Protein AF-A0A955YND8-F1 (afdb_monomer_lite)

Radius of gyration: 29.22 Å; chains: 1; bounding box: 92×53×38 Å

pLDDT: mean 75.86, std 12.61, range [53.62, 92.12]

Secondary structure (DSSP, 8-state):
-HHHHHHHHHTGGG----------TTSEEE-TTT--EEE-STT----------GGGSSTT-------PPP-

Structure (mmCIF, N/CA/C/O backbone):
data_AF-A0A955YND8-F1
#
_entry.id   AF-A0A955YND8-F1
#
loop_
_atom_site.group_PDB
_atom_site.id
_atom_site.type_symbol
_atom_site.label_atom_id
_atom_site.label_alt_id
_atom_site.label_comp_id
_atom_site.label_asym_id
_atom_site.label_entity_id
_atom_site.label_seq_id
_atom_site.pdbx_PDB_ins_code
_atom_site.Cartn_x
_atom_site.Cartn_y
_atom_site.Cartn_z
_atom_site.occupancy
_atom_site.B_iso_or_equiv
_atom_site.auth_seq_id
_atom_site.auth_comp_id
_atom_site.auth_asym_id
_atom_site.auth_atom_id
_atom_site.pdbx_PDB_model_num
ATOM 1 N N . MET A 1 1 ? -40.695 -5.967 28.409 1.00 66.69 1 MET A N 1
ATOM 2 C CA . MET A 1 1 ? -40.299 -5.917 26.981 1.00 66.69 1 MET A CA 1
ATOM 3 C C . MET A 1 1 ? -38.847 -5.474 26.757 1.00 66.69 1 MET A C 1
ATOM 5 O O . MET A 1 1 ? -38.198 -6.042 25.893 1.00 66.69 1 MET A O 1
ATOM 9 N N . GLY A 1 2 ? -38.293 -4.533 27.537 1.00 83.81 2 GLY A N 1
ATOM 10 C CA . GLY A 1 2 ? -36.946 -3.985 27.281 1.00 83.81 2 GLY A CA 1
ATOM 11 C C . GLY A 1 2 ? -35.769 -4.968 27.370 1.00 83.81 2 GLY A C 1
ATOM 12 O O . GLY A 1 2 ? -34.794 -4.805 26.651 1.00 83.81 2 GLY A O 1
ATOM 13 N N . ARG A 1 3 ? -35.860 -6.026 28.190 1.00 85.81 3 ARG A N 1
ATOM 14 C CA . ARG A 1 3 ? -34.784 -7.030 28.319 1.00 85.81 3 ARG A CA 1
ATOM 15 C C . ARG A 1 3 ? -34.584 -7.869 27.055 1.00 85.81 3 ARG A C 1
ATOM 17 O O . ARG A 1 3 ? -33.451 -8.095 26.655 1.00 85.81 3 ARG A O 1
ATOM 24 N N . LEU A 1 4 ? -35.674 -8.291 26.416 1.00 86.81 4 LEU A N 1
ATOM 25 C CA . LEU A 1 4 ? -35.614 -9.028 25.150 1.00 86.81 4 LEU A CA 1
ATOM 26 C C . LEU A 1 4 ? -35.107 -8.133 24.017 1.00 86.81 4 LEU A C 1
ATOM 28 O O . LEU A 1 4 ? -34.272 -8.562 23.229 1.00 86.81 4 LEU A O 1
ATOM 32 N N . LEU A 1 5 ? -35.551 -6.873 23.995 1.00 88.62 5 LEU A N 1
ATOM 33 C CA . LEU A 1 5 ? -35.054 -5.869 23.056 1.00 88.62 5 LEU A CA 1
ATOM 34 C C . LEU A 1 5 ? -33.535 -5.675 23.208 1.00 88.62 5 LEU A C 1
ATOM 36 O O . LEU A 1 5 ? -32.805 -5.707 22.228 1.00 88.62 5 LEU A O 1
ATOM 40 N N . PHE A 1 6 ? -33.047 -5.544 24.443 1.00 88.56 6 PHE A N 1
ATOM 41 C CA . PHE A 1 6 ? -31.625 -5.363 24.732 1.00 88.56 6 PHE A CA 1
ATOM 42 C C . PHE A 1 6 ? -30.765 -6.540 24.244 1.00 88.56 6 PHE A C 1
ATOM 44 O O . PHE A 1 6 ? -29.747 -6.325 23.592 1.00 88.56 6 PHE A O 1
ATOM 51 N N . VAL A 1 7 ? -31.205 -7.780 24.491 1.00 89.06 7 VAL A N 1
ATOM 52 C CA . VAL A 1 7 ? -30.520 -8.990 23.998 1.00 89.06 7 VAL A CA 1
ATOM 53 C C . VAL A 1 7 ? -30.495 -9.032 22.466 1.00 89.06 7 VAL A C 1
ATOM 55 O O . VAL A 1 7 ? -29.482 -9.407 21.883 1.00 89.06 7 VAL A O 1
ATOM 58 N N . PHE A 1 8 ? -31.574 -8.599 21.810 1.00 86.75 8 PHE A N 1
ATOM 59 C CA . PHE A 1 8 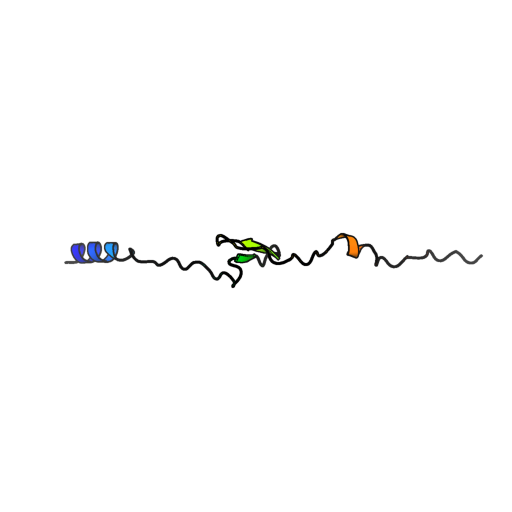? -31.652 -8.551 20.351 1.00 86.75 8 PHE A CA 1
ATOM 60 C C . PHE A 1 8 ? -30.668 -7.539 19.740 1.00 86.75 8 PHE A C 1
ATOM 62 O O . PHE A 1 8 ? -30.002 -7.856 18.759 1.00 86.75 8 PHE A O 1
ATOM 69 N N . LEU A 1 9 ? -30.510 -6.351 20.341 1.00 86.69 9 LEU A N 1
ATOM 70 C CA . LEU A 1 9 ? -29.551 -5.347 19.856 1.00 86.69 9 LEU A CA 1
ATOM 71 C C . LEU A 1 9 ? -28.085 -5.796 19.985 1.00 86.69 9 LEU A C 1
ATOM 73 O O . LEU A 1 9 ? -27.265 -5.460 19.135 1.00 86.69 9 LEU A O 1
ATOM 77 N N . LEU A 1 10 ? -27.753 -6.572 21.019 1.00 85.44 10 LEU A N 1
ATOM 78 C CA . LEU A 1 10 ? -26.400 -7.103 21.232 1.00 85.44 10 LEU A CA 1
ATOM 79 C C . LEU A 1 10 ? -25.985 -8.155 20.192 1.00 85.44 10 LEU A C 1
ATOM 81 O O . LEU A 1 10 ? -24.792 -8.358 19.981 1.00 85.44 10 LEU A O 1
ATOM 85 N N . ALA A 1 11 ? -26.943 -8.806 19.529 1.00 82.38 11 ALA A N 1
ATOM 86 C CA . ALA A 1 11 ? -26.680 -9.846 18.534 1.00 82.38 11 ALA A CA 1
ATOM 87 C C . ALA A 1 11 ? -26.389 -9.303 17.116 1.00 82.38 11 ALA A C 1
ATOM 89 O O . ALA A 1 11 ? -26.018 -10.069 16.230 1.00 82.38 11 ALA A O 1
ATOM 90 N N . LEU A 1 12 ? -26.533 -7.992 16.886 1.00 79.25 12 LEU A N 1
ATOM 91 C CA . LEU A 1 12 ? -26.410 -7.360 15.565 1.00 79.25 12 LEU A CA 1
ATOM 92 C C . LEU A 1 12 ? -24.990 -7.226 14.963 1.00 79.25 12 LEU A C 1
ATOM 94 O O . LEU A 1 12 ? -24.907 -7.180 13.736 1.00 79.25 12 LEU A O 1
ATOM 98 N N . PRO A 1 13 ? -23.861 -7.150 15.702 1.00 77.31 13 PRO A N 1
ATOM 99 C CA . PRO A 1 13 ? -22.592 -6.718 15.100 1.00 77.31 13 PRO A CA 1
ATOM 100 C C . PRO A 1 13 ? -21.842 -7.809 14.307 1.00 77.31 13 PRO A C 1
ATOM 102 O O . PRO A 1 13 ? -20.658 -7.657 14.020 1.00 77.31 13 PRO A O 1
ATOM 105 N N . ALA A 1 14 ? -22.495 -8.907 13.918 1.00 70.00 14 ALA A N 1
ATOM 106 C CA . ALA A 1 14 ? -21.836 -10.073 13.323 1.00 70.00 14 ALA A CA 1
ATOM 107 C C . ALA A 1 14 ? -21.335 -9.880 11.873 1.00 70.00 14 ALA A C 1
ATOM 109 O O . ALA A 1 14 ? -20.639 -10.749 11.351 1.00 70.00 14 ALA A O 1
ATOM 110 N N . SER A 1 15 ? -21.659 -8.766 11.209 1.00 69.25 15 SER A N 1
ATOM 111 C CA . SER A 1 15 ? -21.363 -8.557 9.784 1.00 69.25 15 SER A CA 1
ATOM 112 C C . SER A 1 15 ? -20.641 -7.235 9.512 1.00 69.25 15 SER A C 1
ATOM 114 O O . SER A 1 15 ? -21.103 -6.409 8.727 1.00 69.25 15 SER A O 1
ATOM 116 N N . ALA A 1 16 ? -19.496 -7.015 10.156 1.00 71.94 16 ALA A N 1
ATOM 117 C CA . ALA A 1 16 ? -18.559 -5.984 9.721 1.00 71.94 16 ALA A CA 1
A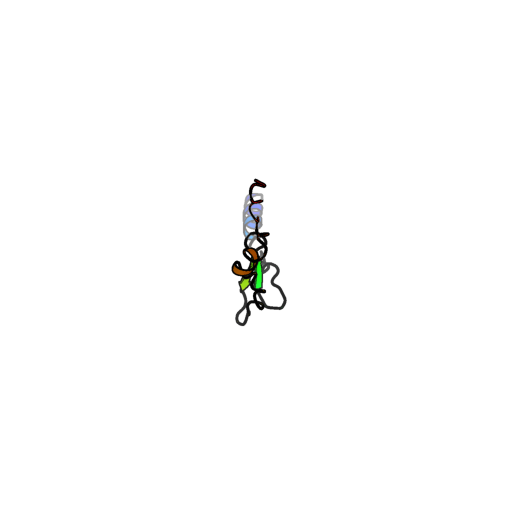TOM 118 C C . ALA A 1 16 ? -17.599 -6.594 8.688 1.00 71.94 16 ALA A C 1
ATOM 120 O O . ALA A 1 16 ? -16.652 -7.300 9.036 1.00 71.94 16 ALA A O 1
ATOM 121 N N . ALA A 1 17 ? -17.857 -6.353 7.401 1.00 73.19 17 ALA A N 1
ATOM 122 C CA . ALA A 1 17 ? -16.927 -6.726 6.343 1.00 73.19 17 ALA A CA 1
ATOM 123 C C . ALA A 1 17 ? -15.694 -5.818 6.434 1.00 73.19 17 ALA A C 1
ATOM 125 O O . ALA A 1 17 ? -15.735 -4.654 6.039 1.00 73.19 17 ALA A O 1
ATOM 126 N N . ALA A 1 18 ? -14.594 -6.338 6.978 1.00 69.88 18 ALA A N 1
ATOM 127 C CA . ALA A 1 18 ? -13.318 -5.638 6.952 1.00 69.88 18 ALA A CA 1
ATOM 128 C C . ALA A 1 18 ? -12.866 -5.502 5.490 1.00 69.88 18 ALA A C 1
ATOM 130 O O . ALA A 1 18 ? -12.375 -6.457 4.881 1.00 69.88 18 ALA A O 1
ATOM 131 N N . HIS A 1 19 ? -13.067 -4.323 4.898 1.00 69.62 19 HIS A N 1
ATOM 132 C CA . HIS A 1 19 ? -12.514 -4.021 3.586 1.00 69.62 19 HIS A CA 1
ATOM 133 C C . HIS A 1 19 ? -10.991 -4.120 3.674 1.00 69.62 19 HIS A C 1
ATOM 135 O O . HIS A 1 19 ? -10.363 -3.511 4.542 1.00 69.62 19 HIS A O 1
ATOM 141 N N . ARG A 1 20 ? -10.383 -4.898 2.773 1.00 66.38 20 ARG A N 1
ATOM 142 C CA . ARG A 1 20 ? -8.932 -4.850 2.589 1.00 66.38 20 ARG A CA 1
ATOM 143 C C . ARG A 1 20 ? -8.638 -3.442 2.072 1.00 66.38 20 ARG A C 1
ATOM 145 O O . ARG A 1 20 ? -9.122 -3.101 0.997 1.00 66.38 20 ARG A O 1
ATOM 152 N N . GLY A 1 21 ? -7.974 -2.609 2.873 1.00 71.56 21 GLY A N 1
ATOM 153 C CA . GLY A 1 21 ? -7.639 -1.230 2.506 1.00 71.56 21 GLY A CA 1
ATOM 154 C C . GLY A 1 21 ? -7.024 -1.151 1.107 1.00 71.56 21 GLY A C 1
ATOM 155 O O . GLY A 1 21 ? -6.430 -2.125 0.647 1.00 71.56 21 GLY A O 1
ATOM 156 N N . GLY A 1 22 ? -7.231 -0.023 0.422 1.00 80.44 22 GLY A N 1
ATOM 157 C CA . GLY A 1 22 ? -6.903 0.163 -0.994 1.00 80.44 22 GLY A CA 1
ATOM 158 C C . GLY A 1 22 ? -5.476 -0.261 -1.341 1.00 80.44 22 GLY A C 1
ATOM 159 O O . GLY A 1 22 ? -4.523 0.447 -1.029 1.00 80.44 22 GLY A O 1
ATOM 160 N N . LEU A 1 23 ? -5.363 -1.424 -1.981 1.00 87.19 23 LEU A N 1
ATOM 161 C CA . LEU A 1 23 ? -4.155 -1.893 -2.648 1.00 87.19 23 LEU A CA 1
ATOM 162 C C . LEU A 1 23 ? -4.184 -1.392 -4.090 1.00 87.19 23 LEU A C 1
ATOM 164 O O . LEU A 1 23 ? -5.263 -1.239 -4.665 1.00 87.19 23 LEU A O 1
ATOM 168 N N . ASP A 1 24 ? -3.014 -1.186 -4.671 1.00 88.19 24 ASP A N 1
ATOM 169 C CA . ASP A 1 24 ? -2.883 -0.931 -6.101 1.00 88.19 24 ASP A CA 1
ATOM 170 C C . ASP A 1 24 ? -3.053 -2.213 -6.944 1.00 88.19 24 ASP A C 1
ATOM 172 O O . ASP A 1 24 ? -3.261 -3.323 -6.433 1.00 88.19 24 ASP A O 1
ATOM 176 N N . ASP A 1 25 ? -2.927 -2.056 -8.262 1.00 86.75 25 ASP A N 1
ATOM 177 C CA . ASP A 1 25 ? -3.018 -3.151 -9.232 1.00 86.75 25 ASP A CA 1
ATOM 178 C C . ASP A 1 25 ? -1.876 -4.175 -9.100 1.00 86.75 25 ASP A C 1
ATOM 180 O O . ASP A 1 25 ? -2.012 -5.317 -9.540 1.00 86.75 25 ASP A O 1
ATOM 184 N N . GLN A 1 26 ? -0.764 -3.799 -8.459 1.00 89.44 26 GLN A N 1
ATOM 185 C CA . GLN A 1 26 ? 0.370 -4.684 -8.174 1.00 89.44 26 GLN A CA 1
ATOM 186 C C . GLN A 1 26 ? 0.167 -5.488 -6.875 1.00 89.44 26 GLN A C 1
ATOM 188 O O . GLN A 1 26 ? 0.909 -6.433 -6.599 1.00 89.44 26 GLN A O 1
ATOM 193 N N . GLY A 1 27 ? -0.871 -5.177 -6.091 1.00 90.00 27 GLY A N 1
ATOM 194 C CA . GLY A 1 27 ? -1.242 -5.904 -4.879 1.00 90.00 27 GLY A CA 1
ATOM 195 C C . GLY A 1 27 ? -0.540 -5.430 -3.604 1.00 90.00 27 GLY A C 1
ATOM 196 O O . GLY A 1 27 ? -0.503 -6.185 -2.620 1.00 90.00 27 GLY A O 1
ATOM 197 N N . GLY A 1 28 ? -0.007 -4.209 -3.607 1.00 92.12 28 GLY A N 1
ATOM 198 C CA . GLY A 1 28 ? 0.633 -3.552 -2.466 1.00 92.12 28 GLY A CA 1
ATOM 199 C C . GLY A 1 28 ? 0.177 -2.099 -2.289 1.00 92.12 28 GLY A C 1
ATOM 200 O O . GLY A 1 28 ? -0.903 -1.726 -2.744 1.00 92.12 28 GLY A O 1
ATOM 201 N N . HIS A 1 29 ? 0.961 -1.296 -1.565 1.00 91.94 29 HIS A N 1
ATOM 202 C CA . HIS A 1 29 ? 0.748 0.148 -1.395 1.00 91.94 29 HIS A CA 1
ATOM 203 C C . HIS A 1 29 ? 2.046 0.878 -0.998 1.00 91.94 29 HIS A C 1
ATOM 205 O O . HIS A 1 29 ? 2.963 0.263 -0.456 1.00 91.94 29 HIS A O 1
ATOM 211 N N . HIS A 1 30 ? 2.107 2.196 -1.223 1.00 90.25 30 HIS A N 1
ATOM 212 C CA . HIS A 1 30 ? 3.194 3.060 -0.738 1.00 90.25 30 HIS A CA 1
ATOM 213 C C . HIS A 1 30 ? 2.876 3.650 0.649 1.00 90.25 30 HIS A C 1
ATOM 215 O O . HIS A 1 30 ? 1.812 4.253 0.829 1.00 90.25 30 HIS A O 1
ATOM 221 N N . ASP A 1 31 ? 3.805 3.549 1.608 1.00 89.38 31 ASP A N 1
ATOM 222 C CA . ASP A 1 31 ? 3.744 4.321 2.857 1.00 89.38 31 ASP A CA 1
ATOM 223 C C . ASP A 1 31 ? 4.217 5.755 2.581 1.00 89.38 31 ASP A C 1
ATOM 225 O O . ASP A 1 31 ? 5.343 6.001 2.152 1.00 89.38 31 ASP A O 1
ATOM 229 N N . ARG A 1 32 ? 3.339 6.730 2.829 1.00 85.56 32 ARG A N 1
ATOM 230 C CA . ARG A 1 32 ? 3.616 8.153 2.578 1.00 85.56 32 ARG A CA 1
ATOM 231 C C . ARG A 1 32 ? 4.668 8.751 3.513 1.00 85.56 32 ARG A C 1
ATOM 233 O O . ARG A 1 32 ? 5.196 9.810 3.201 1.00 85.56 32 AR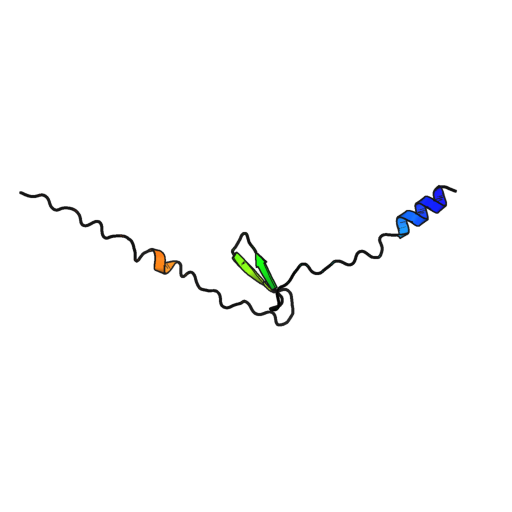G A O 1
ATOM 240 N N . ARG A 1 33 ? 4.933 8.129 4.664 1.00 86.12 33 ARG A N 1
ATOM 241 C CA . ARG A 1 33 ? 5.920 8.609 5.640 1.00 86.12 33 ARG A CA 1
ATOM 242 C C . ARG A 1 33 ? 7.327 8.168 5.272 1.00 86.12 33 ARG A C 1
ATOM 244 O O . ARG A 1 33 ? 8.248 8.963 5.392 1.00 86.12 33 ARG A O 1
ATOM 251 N N . THR A 1 34 ? 7.486 6.914 4.854 1.00 86.12 34 THR A N 1
ATOM 252 C CA . THR A 1 34 ? 8.803 6.327 4.555 1.00 86.12 34 THR A CA 1
ATOM 253 C C . THR A 1 34 ? 9.128 6.322 3.065 1.00 86.12 34 THR A C 1
ATOM 255 O O . THR A 1 34 ? 10.289 6.210 2.693 1.00 86.12 34 THR A O 1
ATOM 258 N N . GLY A 1 35 ? 8.116 6.429 2.200 1.00 87.31 35 GLY A N 1
ATOM 259 C CA . GLY A 1 35 ? 8.251 6.237 0.757 1.00 87.31 35 GLY A CA 1
ATOM 260 C C . GLY A 1 35 ? 8.369 4.766 0.342 1.00 87.31 35 GLY A C 1
ATOM 261 O O . GLY A 1 35 ? 8.484 4.478 -0.850 1.00 87.31 35 GLY A O 1
ATOM 262 N N . GLU A 1 36 ? 8.327 3.823 1.288 1.00 87.25 36 GLU A N 1
ATOM 263 C CA . GLU A 1 36 ? 8.500 2.400 1.005 1.00 87.25 36 GLU A CA 1
ATOM 264 C C . GLU A 1 36 ? 7.240 1.747 0.434 1.00 87.25 36 GLU A C 1
ATOM 266 O O . GLU A 1 36 ? 6.112 2.168 0.687 1.00 87.25 36 GLU A O 1
ATOM 271 N N . TYR A 1 37 ? 7.448 0.674 -0.331 1.00 91.38 37 TYR A N 1
ATOM 272 C CA . TYR A 1 37 ? 6.376 -0.114 -0.923 1.00 91.38 37 TYR A CA 1
ATOM 273 C C . TYR A 1 37 ? 6.141 -1.426 -0.167 1.00 91.38 37 TYR A C 1
ATOM 275 O O . TYR A 1 37 ? 7.044 -2.266 -0.064 1.00 91.38 37 TYR A O 1
ATOM 283 N N . HIS A 1 38 ? 4.908 -1.633 0.300 1.00 90.00 38 HIS A N 1
ATOM 284 C CA . HIS A 1 38 ? 4.490 -2.789 1.090 1.00 90.00 38 HIS A CA 1
ATOM 285 C C . HIS A 1 38 ? 3.547 -3.707 0.307 1.00 90.00 38 HIS A C 1
ATOM 287 O O . HIS A 1 38 ? 2.440 -3.327 -0.075 1.00 90.00 38 HIS A O 1
ATOM 293 N N . CYS A 1 39 ? 3.966 -4.956 0.123 1.00 91.50 39 CYS A N 1
ATOM 294 C CA . CYS A 1 39 ? 3.192 -5.989 -0.558 1.00 91.50 39 CYS A CA 1
ATOM 295 C C . CYS A 1 39 ? 2.223 -6.720 0.383 1.00 91.50 39 CYS A C 1
ATOM 297 O O . CYS A 1 39 ? 2.628 -7.163 1.454 1.00 91.50 39 CYS A O 1
ATOM 299 N N . HIS A 1 40 ? 0.969 -6.925 -0.045 1.00 90.06 40 HIS A N 1
ATOM 300 C CA . HIS A 1 40 ? -0.046 -7.650 0.741 1.00 90.06 40 HIS A CA 1
ATOM 301 C C . HIS A 1 40 ? -0.626 -8.888 0.050 1.00 90.06 40 HIS A C 1
ATOM 303 O O . HIS A 1 40 ? -1.150 -9.774 0.728 1.00 90.06 40 HIS A O 1
ATOM 309 N N . ARG A 1 41 ? -0.579 -8.964 -1.286 1.00 87.44 41 ARG A N 1
ATOM 310 C CA . ARG A 1 41 ? -1.062 -10.130 -2.044 1.00 87.44 41 ARG A CA 1
ATOM 311 C C . ARG A 1 41 ? 0.075 -11.090 -2.385 1.00 87.44 41 ARG A C 1
ATOM 313 O O . ARG A 1 41 ? 1.201 -10.671 -2.649 1.00 87.44 41 ARG A O 1
ATOM 320 N N . ALA A 1 42 ? -0.244 -12.383 -2.439 1.00 85.81 42 ALA A N 1
ATOM 321 C CA . ALA A 1 42 ? 0.652 -13.375 -3.022 1.00 85.81 42 ALA A CA 1
ATOM 322 C C . ALA A 1 42 ? 0.911 -13.014 -4.494 1.00 85.81 42 ALA A C 1
ATOM 324 O O . ALA A 1 42 ? -0.031 -12.754 -5.240 1.00 85.81 42 ALA A O 1
ATOM 325 N N . GLY A 1 43 ? 2.183 -12.953 -4.891 1.00 84.06 43 GLY A N 1
ATOM 326 C CA . GLY A 1 43 ? 2.590 -12.511 -6.228 1.00 84.06 43 GLY A CA 1
ATOM 327 C C . GLY A 1 43 ? 2.780 -10.999 -6.383 1.00 84.06 43 GLY A C 1
ATOM 328 O O . GLY A 1 43 ? 3.147 -10.565 -7.472 1.00 84.06 43 GLY A O 1
ATOM 329 N N . CYS A 1 44 ? 2.591 -10.210 -5.320 1.00 90.25 44 CYS A N 1
ATOM 330 C CA . CYS A 1 44 ? 2.959 -8.799 -5.336 1.00 90.25 44 CYS A CA 1
ATOM 331 C C . CYS A 1 44 ? 4.459 -8.633 -5.600 1.00 90.25 44 CYS A C 1
ATOM 333 O O . CYS A 1 44 ? 5.293 -9.333 -5.017 1.00 90.25 44 CYS A O 1
ATOM 335 N N . ARG A 1 45 ? 4.789 -7.699 -6.492 1.00 83.56 45 ARG A N 1
ATOM 336 C CA . ARG A 1 45 ? 6.161 -7.331 -6.836 1.00 83.56 45 ARG A CA 1
ATOM 337 C C . ARG A 1 45 ? 6.366 -5.881 -6.447 1.00 83.56 45 ARG A C 1
ATOM 339 O O . ARG A 1 45 ? 5.534 -5.039 -6.767 1.00 83.56 45 ARG A O 1
ATOM 346 N N . GLN A 1 46 ? 7.473 -5.597 -5.767 1.00 82.44 46 GLN A N 1
ATOM 347 C CA 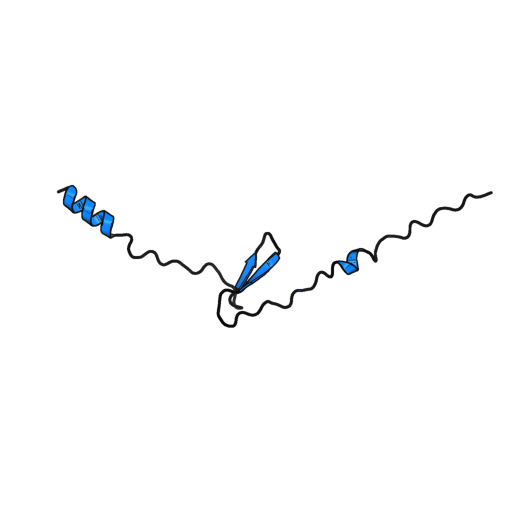. GLN A 1 46 ? 7.853 -4.209 -5.550 1.00 82.44 46 GLN A CA 1
ATOM 348 C C . GLN A 1 46 ? 8.101 -3.564 -6.921 1.00 82.44 46 GLN A C 1
ATOM 350 O O . GLN A 1 46 ? 8.785 -4.181 -7.748 1.00 82.44 46 GLN A O 1
ATOM 355 N N . PRO A 1 47 ? 7.554 -2.365 -7.187 1.00 80.25 47 PRO A N 1
ATOM 356 C CA . PRO A 1 47 ? 7.926 -1.631 -8.383 1.00 80.25 47 PRO A CA 1
ATOM 357 C C . PRO A 1 47 ? 9.444 -1.398 -8.359 1.00 80.25 47 PRO A C 1
ATOM 359 O O . PRO A 1 47 ? 10.030 -1.345 -7.269 1.00 80.25 47 PRO A O 1
ATOM 362 N N . PRO A 1 48 ? 10.102 -1.282 -9.529 1.00 75.62 48 PRO A N 1
ATOM 363 C CA . PRO A 1 48 ? 11.504 -0.900 -9.584 1.00 75.62 48 PRO A CA 1
ATOM 364 C C . PRO A 1 48 ? 11.696 0.336 -8.710 1.00 75.62 48 PRO A C 1
ATOM 366 O O . PRO A 1 48 ? 11.105 1.381 -8.975 1.00 75.62 48 PRO A O 1
ATOM 369 N N . ARG A 1 49 ? 12.451 0.192 -7.615 1.00 69.25 49 ARG A N 1
ATOM 370 C CA . ARG A 1 49 ? 12.823 1.345 -6.804 1.00 69.25 49 ARG A CA 1
ATOM 37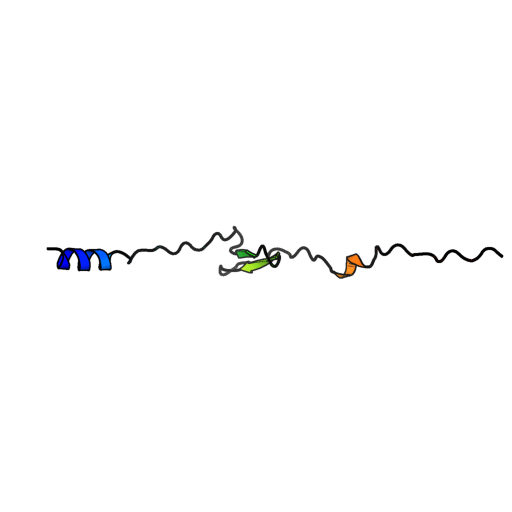1 C C . ARG A 1 49 ? 13.673 2.203 -7.720 1.00 69.25 49 ARG A C 1
ATOM 373 O O . ARG A 1 49 ? 14.768 1.782 -8.091 1.00 69.25 49 ARG A O 1
ATOM 380 N N . GLU A 1 50 ? 13.146 3.354 -8.120 1.00 62.44 50 GLU A N 1
ATOM 381 C CA . GLU A 1 50 ? 13.965 4.434 -8.643 1.00 62.44 50 GLU A CA 1
ATOM 382 C C . GLU A 1 50 ? 14.948 4.739 -7.518 1.00 62.44 50 GLU A C 1
ATOM 384 O O . GLU A 1 50 ? 14.583 5.302 -6.483 1.00 62.44 50 GLU A O 1
ATOM 389 N N . ARG A 1 51 ? 16.149 4.165 -7.625 1.00 58.06 51 ARG A N 1
ATOM 390 C CA . ARG A 1 51 ? 17.204 4.364 -6.647 1.00 58.06 51 ARG A CA 1
ATOM 391 C C . ARG A 1 51 ? 17.465 5.860 -6.678 1.00 58.06 51 ARG A C 1
ATOM 393 O O . ARG A 1 51 ? 18.063 6.366 -7.619 1.00 58.06 51 ARG A O 1
ATOM 400 N N . ARG A 1 52 ? 16.984 6.581 -5.669 1.00 61.38 52 ARG A N 1
ATOM 401 C CA . ARG A 1 52 ? 17.696 7.775 -5.238 1.00 61.38 52 ARG A CA 1
ATOM 402 C C . ARG A 1 52 ? 18.989 7.234 -4.666 1.00 61.38 52 ARG A C 1
ATOM 404 O O . ARG A 1 52 ? 19.012 6.832 -3.507 1.00 61.38 52 ARG A O 1
ATOM 411 N N . ASP A 1 53 ? 19.973 7.051 -5.540 1.00 54.16 53 ASP A N 1
ATOM 412 C CA . ASP A 1 53 ? 21.336 6.767 -5.132 1.00 54.16 53 ASP A CA 1
ATOM 413 C C . ASP A 1 53 ? 21.753 7.950 -4.252 1.00 54.16 53 ASP A C 1
ATOM 415 O O . ASP A 1 53 ? 21.847 9.064 -4.767 1.00 54.16 53 ASP A O 1
ATOM 419 N N . PRO A 1 54 ? 21.959 7.747 -2.938 1.00 56.00 54 PRO A N 1
ATOM 420 C CA . PRO A 1 54 ? 22.418 8.815 -2.048 1.00 56.00 54 PRO A CA 1
ATOM 421 C C . PRO A 1 54 ? 23.802 9.339 -2.457 1.00 56.00 54 PRO A C 1
ATOM 423 O O . PRO A 1 54 ? 24.222 10.391 -2.007 1.00 56.00 54 PRO A O 1
ATOM 426 N N . GLU A 1 55 ? 24.502 8.593 -3.314 1.00 56.12 55 GLU A N 1
ATOM 427 C CA . GLU A 1 55 ? 25.863 8.866 -3.764 1.00 56.12 55 GLU A CA 1
ATOM 428 C C . GLU A 1 55 ? 25.949 9.987 -4.816 1.00 56.12 55 GLU A C 1
ATOM 430 O O . GLU A 1 55 ? 27.033 10.496 -5.069 1.00 56.12 55 GLU A O 1
ATOM 435 N N . ARG A 1 56 ? 24.832 10.392 -5.447 1.00 53.62 56 ARG A N 1
ATOM 436 C CA . ARG A 1 56 ? 24.844 11.417 -6.514 1.00 53.62 56 ARG A CA 1
ATOM 437 C C . ARG A 1 56 ? 24.621 12.847 -6.006 1.00 53.62 56 ARG A C 1
ATOM 439 O O . ARG A 1 56 ? 24.547 13.774 -6.813 1.00 53.62 56 ARG A O 1
ATOM 446 N N . ASP A 1 57 ? 24.510 13.033 -4.696 1.00 54.34 57 ASP A N 1
ATOM 447 C CA . ASP A 1 57 ? 24.312 14.358 -4.103 1.00 54.34 57 ASP A CA 1
ATOM 448 C C . ASP A 1 57 ? 25.645 15.025 -3.687 1.00 54.34 57 ASP A C 1
ATOM 450 O O . ASP A 1 57 ? 25.662 16.235 -3.483 1.00 54.34 57 ASP A O 1
ATOM 454 N N . ASP A 1 58 ? 26.769 14.288 -3.664 1.00 57.34 58 ASP A N 1
ATOM 455 C CA . ASP A 1 58 ? 28.119 14.818 -3.361 1.00 57.34 58 ASP A CA 1
ATOM 456 C C . ASP A 1 58 ? 28.873 15.369 -4.597 1.00 57.34 58 ASP A C 1
ATOM 458 O O . ASP A 1 58 ? 29.828 16.127 -4.465 1.00 57.34 58 ASP A O 1
ATOM 462 N N . GLU A 1 59 ? 28.454 15.050 -5.828 1.00 58.22 59 GLU A N 1
ATOM 463 C CA . GLU A 1 59 ? 29.147 15.498 -7.058 1.00 58.22 59 GLU A CA 1
ATOM 464 C C . GLU A 1 59 ? 28.790 16.933 -7.506 1.00 58.22 59 GLU A C 1
ATOM 466 O O . GLU A 1 59 ? 29.261 17.392 -8.546 1.00 58.22 59 GLU A O 1
ATOM 471 N N . ASN A 1 60 ? 27.947 17.653 -6.758 1.00 58.81 60 ASN A N 1
ATOM 472 C CA . ASN A 1 60 ? 27.643 19.071 -7.007 1.00 58.81 60 ASN A CA 1
ATOM 473 C C . ASN A 1 60 ? 28.032 19.971 -5.828 1.00 58.81 60 ASN A C 1
ATOM 475 O O . ASN A 1 60 ? 27.382 20.993 -5.602 1.00 58.81 60 ASN A O 1
ATOM 479 N N . GLU A 1 61 ? 29.084 19.629 -5.084 1.00 59.62 61 GLU A N 1
ATOM 480 C CA . GLU A 1 61 ? 29.747 20.628 -4.248 1.00 59.62 61 GLU A CA 1
ATOM 481 C C . GLU A 1 61 ? 30.562 21.543 -5.187 1.00 59.62 61 GLU A C 1
ATOM 483 O O . GLU A 1 61 ? 31.469 21.062 -5.868 1.00 59.62 61 GLU A O 1
ATOM 488 N N . PRO A 1 62 ? 30.194 22.831 -5.357 1.00 61.66 62 PRO A N 1
ATOM 489 C CA . PRO A 1 62 ? 30.996 23.744 -6.155 1.00 61.66 62 PRO A CA 1
ATOM 490 C C . PRO A 1 62 ? 32.362 23.865 -5.485 1.00 61.66 62 PRO A C 1
ATOM 492 O O . PRO A 1 62 ? 32.435 24.238 -4.318 1.00 61.66 62 PRO A O 1
ATOM 495 N N . ASP A 1 63 ? 33.424 23.539 -6.223 1.00 60.44 63 ASP A N 1
ATOM 496 C CA . ASP A 1 63 ? 34.800 23.716 -5.772 1.00 60.44 63 ASP A CA 1
ATOM 497 C C . ASP A 1 63 ? 35.000 25.182 -5.346 1.00 60.44 63 ASP A C 1
ATOM 499 O O . ASP A 1 63 ? 35.171 26.073 -6.184 1.00 60.44 63 ASP A O 1
ATOM 503 N N . ASP A 1 64 ? 34.955 25.444 -4.038 1.00 63.28 64 ASP A N 1
ATOM 504 C CA . ASP A 1 64 ? 35.394 26.701 -3.439 1.00 63.28 64 ASP A CA 1
ATOM 505 C C . ASP A 1 64 ? 36.911 26.811 -3.671 1.00 63.28 64 ASP A C 1
ATOM 507 O O . ASP A 1 64 ? 37.735 26.406 -2.847 1.00 63.28 64 ASP A O 1
ATOM 511 N N . GLU A 1 65 ? 37.297 27.318 -4.845 1.00 64.69 65 GLU A N 1
ATOM 512 C CA . GLU A 1 65 ? 38.678 27.668 -5.161 1.00 64.69 65 GLU A CA 1
ATOM 513 C C . GLU A 1 65 ? 39.125 28.767 -4.179 1.00 64.69 65 GLU A C 1
ATOM 515 O O . GLU A 1 65 ? 38.552 29.862 -4.178 1.00 64.69 65 GLU A O 1
ATOM 520 N N . PRO A 1 66 ? 40.136 28.536 -3.320 1.00 61.34 66 PRO A N 1
ATOM 521 C CA . PRO A 1 66 ? 40.597 29.578 -2.422 1.00 61.34 66 PRO A CA 1
ATOM 522 C C . PRO A 1 66 ? 41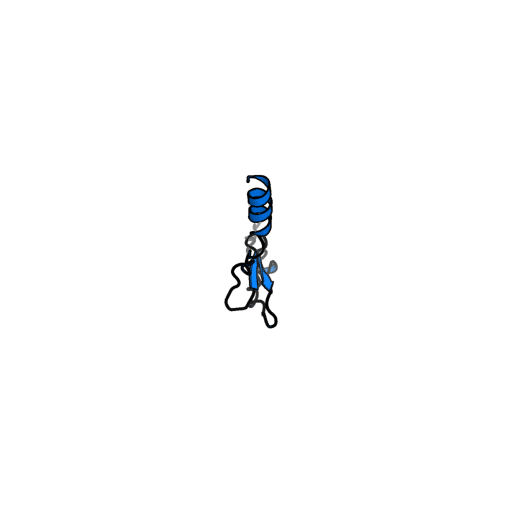.299 30.659 -3.249 1.00 61.34 66 PRO A C 1
ATOM 524 O O . PRO A 1 66 ? 42.361 30.417 -3.833 1.00 61.34 66 PRO A O 1
ATOM 527 N N . GLU A 1 67 ? 40.717 31.863 -3.285 1.00 63.97 67 GLU A N 1
ATOM 528 C CA . GLU A 1 67 ? 41.336 33.041 -3.893 1.00 63.97 67 GLU A CA 1
ATOM 529 C C . GLU A 1 67 ? 42.771 33.206 -3.359 1.00 63.97 67 GLU A C 1
ATOM 531 O O . GLU A 1 67 ? 43.004 33.497 -2.182 1.00 63.97 67 GLU A O 1
ATOM 536 N N . ARG A 1 68 ? 43.769 33.006 -4.230 1.00 61.78 68 ARG A N 1
ATOM 537 C CA . ARG A 1 68 ? 45.181 33.225 -3.886 1.00 61.78 68 ARG A CA 1
ATOM 538 C C . ARG A 1 68 ? 45.416 34.694 -3.512 1.00 61.78 68 ARG A C 1
ATOM 540 O O . ARG A 1 68 ? 44.928 35.582 -4.218 1.00 61.78 68 ARG A O 1
ATOM 547 N N . PRO A 1 69 ? 46.250 34.986 -2.496 1.00 66.25 69 PRO A N 1
ATOM 548 C CA . PRO A 1 69 ? 46.592 36.361 -2.174 1.00 66.25 69 PRO A CA 1
ATOM 549 C C . PRO A 1 69 ? 47.412 36.962 -3.321 1.00 66.25 69 PRO A C 1
ATOM 551 O O . PRO A 1 69 ? 48.427 36.399 -3.744 1.00 66.25 69 PRO A O 1
ATOM 554 N N . ARG A 1 70 ? 46.959 38.108 -3.837 1.00 65.69 70 ARG A N 1
ATOM 555 C CA . ARG A 1 70 ? 47.752 38.940 -4.749 1.00 65.69 70 ARG A CA 1
ATOM 556 C C . ARG A 1 70 ? 48.863 39.590 -3.921 1.00 65.69 70 ARG A C 1
ATOM 558 O O . ARG A 1 70 ? 48.565 40.235 -2.917 1.00 65.69 70 ARG A O 1
ATOM 565 N N . GLY A 1 71 ? 50.111 39.317 -4.306 1.00 57.91 71 GLY A N 1
ATOM 566 C CA . GLY A 1 71 ? 51.307 39.951 -3.744 1.00 57.91 71 GLY A CA 1
ATOM 567 C C . GLY A 1 71 ? 51.406 41.433 -4.064 1.00 57.91 71 GLY A C 1
ATOM 568 O O . GLY A 1 71 ? 50.676 41.897 -4.972 1.00 57.91 71 GLY A O 1
#

Foldseek 3Di:
DVVVVVVVVVPPPPDDDPPPPDDDPLQWDADPVPRDIGHDDDRRDGDPPPPPPVVVVVVPPPPPDPPDDDD

Sequence (71 aa):
MGRLLFVFLLALPASAAAHRGGLDDQGGHHDRRTGEYHCHRAGCRQPPRERRDPERDDENEPDDEPERPRG